Protein AF-A0A7G7BFB2-F1 (afdb_monomer)

pLDDT: mean 93.0, std 8.48, range [40.41, 97.94]

Structure (mmCIF, N/CA/C/O backbone):
data_AF-A0A7G7BFB2-F1
#
_entry.id   AF-A0A7G7BFB2-F1
#
loop_
_atom_site.group_PDB
_atom_site.id
_atom_site.type_symbol
_atom_site.label_atom_id
_atom_site.label_alt_id
_atom_site.label_comp_id
_atom_site.label_asym_id
_atom_site.label_entity_id
_atom_site.label_seq_id
_atom_site.pdbx_PDB_ins_code
_atom_site.Cartn_x
_atom_site.Cartn_y
_atom_site.Cartn_z
_atom_site.occupancy
_atom_site.B_iso_or_equiv
_atom_site.auth_seq_id
_atom_site.auth_comp_id
_atom_site.auth_asym_id
_atom_site.auth_atom_id
_atom_site.pdbx_PDB_model_num
ATOM 1 N N . MET A 1 1 ? 6.849 -12.948 19.072 1.00 40.41 1 MET A N 1
ATOM 2 C CA . MET A 1 1 ? 7.609 -12.438 17.913 1.00 40.41 1 MET A CA 1
ATOM 3 C C . MET A 1 1 ? 6.621 -12.290 16.770 1.00 40.41 1 MET A C 1
ATOM 5 O O . MET A 1 1 ? 6.227 -13.306 16.219 1.00 40.41 1 MET A O 1
ATOM 9 N N . SER A 1 2 ? 6.123 -11.081 16.492 1.00 50.00 2 SER A N 1
ATOM 10 C CA . SER A 1 2 ? 5.202 -10.882 15.363 1.00 50.00 2 SER A CA 1
ATOM 11 C C . SER A 1 2 ? 6.018 -10.842 14.079 1.00 50.00 2 SER A C 1
ATOM 13 O O . SER A 1 2 ? 6.606 -9.818 13.735 1.00 50.00 2 SER A O 1
ATOM 15 N N . THR A 1 3 ? 6.123 -11.990 13.418 1.00 73.19 3 THR A N 1
ATOM 16 C CA . THR A 1 3 ? 6.721 -12.098 12.089 1.00 73.19 3 THR A CA 1
ATOM 17 C C . THR A 1 3 ? 5.778 -11.424 11.107 1.00 73.19 3 THR A C 1
ATOM 19 O O . THR A 1 3 ? 4.706 -11.951 10.829 1.00 73.19 3 THR A O 1
ATOM 22 N N . ILE A 1 4 ? 6.160 -10.251 10.599 1.00 79.31 4 ILE A N 1
ATOM 23 C CA . ILE A 1 4 ? 5.407 -9.592 9.531 1.00 79.31 4 ILE A CA 1
ATOM 24 C C . ILE A 1 4 ? 5.444 -10.519 8.310 1.00 79.31 4 ILE A C 1
ATOM 26 O O . ILE A 1 4 ? 6.558 -10.783 7.821 1.00 79.31 4 ILE A O 1
ATOM 30 N N . PRO A 1 5 ? 4.291 -11.008 7.817 1.00 83.69 5 PRO A N 1
ATOM 31 C CA . PRO A 1 5 ? 4.257 -11.890 6.660 1.00 83.69 5 PRO A CA 1
ATOM 32 C C . PRO A 1 5 ? 4.940 -11.209 5.474 1.00 83.69 5 PRO A C 1
ATOM 34 O O . PRO A 1 5 ? 4.909 -9.986 5.325 1.00 83.69 5 PRO A O 1
ATOM 37 N N . SER A 1 6 ? 5.633 -12.006 4.669 1.00 87.69 6 SER A N 1
ATOM 38 C CA . SER A 1 6 ? 6.284 -11.552 3.444 1.00 87.69 6 SER A CA 1
ATOM 39 C C . SER A 1 6 ? 5.623 -12.267 2.273 1.00 87.69 6 SER A C 1
ATOM 41 O O . SER A 1 6 ? 5.432 -13.479 2.385 1.00 87.69 6 SER A O 1
ATOM 43 N N . PRO A 1 7 ? 5.290 -11.561 1.181 1.00 91.12 7 PRO A N 1
ATOM 44 C CA . PRO A 1 7 ? 4.763 -12.207 -0.010 1.00 91.12 7 PRO A CA 1
ATOM 45 C C . PRO A 1 7 ? 5.800 -13.158 -0.622 1.00 91.12 7 PRO A C 1
ATOM 47 O O . PRO A 1 7 ? 7.005 -12.894 -0.558 1.00 91.12 7 PRO A O 1
ATOM 50 N N . ASP A 1 8 ? 5.330 -14.246 -1.233 1.00 93.50 8 ASP A N 1
ATOM 51 C CA . ASP A 1 8 ? 6.126 -15.057 -2.158 1.00 93.50 8 ASP A CA 1
ATOM 52 C C . ASP A 1 8 ? 6.283 -14.367 -3.532 1.00 93.50 8 ASP A C 1
ATOM 54 O O . ASP A 1 8 ? 5.840 -13.233 -3.734 1.00 93.50 8 ASP A O 1
ATOM 58 N N . ALA A 1 9 ? 6.937 -15.023 -4.495 1.00 92.44 9 ALA A N 1
ATOM 59 C CA . ALA A 1 9 ? 7.177 -14.447 -5.821 1.00 92.44 9 ALA A CA 1
ATOM 60 C C . ALA A 1 9 ? 5.881 -14.175 -6.613 1.00 92.44 9 ALA A C 1
ATOM 62 O O . ALA A 1 9 ? 5.785 -13.165 -7.311 1.00 92.44 9 ALA A O 1
ATOM 63 N N . GLY A 1 10 ? 4.872 -15.044 -6.494 1.00 94.12 10 GLY A N 1
ATOM 64 C CA . GLY A 1 10 ? 3.579 -14.857 -7.152 1.00 94.12 10 GLY A CA 1
ATOM 65 C C . GLY A 1 10 ? 2.806 -13.695 -6.534 1.00 94.12 10 GLY A C 1
ATOM 66 O O . GLY A 1 10 ? 2.338 -12.809 -7.246 1.00 94.12 10 GLY A O 1
ATOM 67 N N . GLN A 1 11 ? 2.761 -13.645 -5.204 1.00 95.50 11 GLN A N 1
ATOM 68 C CA . GLN A 1 11 ? 2.125 -12.562 -4.454 1.00 95.50 11 GLN A CA 1
ATOM 69 C C . GLN A 1 11 ? 2.830 -11.217 -4.662 1.00 95.50 11 GLN A C 1
ATOM 71 O O . GLN A 1 11 ? 2.170 -10.184 -4.753 1.00 95.50 11 GLN A O 1
ATOM 76 N N . THR A 1 12 ? 4.162 -11.223 -4.777 1.00 95.62 12 THR A N 1
ATOM 77 C CA . THR A 1 12 ? 4.958 -10.026 -5.083 1.00 95.62 12 THR A CA 1
ATOM 78 C C . THR A 1 12 ? 4.583 -9.468 -6.446 1.00 95.62 12 THR A C 1
ATOM 80 O O . THR A 1 12 ? 4.328 -8.273 -6.557 1.00 95.62 12 THR A O 1
ATOM 83 N N . LYS A 1 13 ? 4.454 -10.333 -7.459 1.00 94.69 13 LYS A N 1
ATOM 84 C CA . LYS A 1 13 ? 4.002 -9.922 -8.787 1.00 94.69 13 LYS A CA 1
ATOM 85 C C . LYS A 1 13 ? 2.583 -9.349 -8.765 1.00 94.69 13 LYS A C 1
ATOM 87 O O . LYS A 1 13 ? 2.342 -8.295 -9.340 1.00 94.69 13 LYS A O 1
ATOM 92 N N . THR A 1 14 ? 1.648 -10.000 -8.073 1.00 95.06 14 THR A N 1
ATOM 93 C CA . THR A 1 14 ? 0.281 -9.473 -7.919 1.00 95.06 14 THR A CA 1
ATOM 94 C C . THR A 1 14 ? 0.274 -8.106 -7.236 1.00 95.06 14 THR A C 1
ATOM 96 O O . THR A 1 14 ? -0.446 -7.207 -7.667 1.00 95.06 14 THR A O 1
ATOM 99 N N . LEU A 1 15 ? 1.090 -7.932 -6.193 1.00 96.12 15 LEU A N 1
ATOM 100 C CA . LEU A 1 15 ? 1.241 -6.662 -5.495 1.00 96.12 15 LEU A CA 1
ATOM 101 C C . LEU A 1 15 ? 1.798 -5.575 -6.424 1.00 96.12 15 LEU A C 1
ATOM 103 O O . LEU A 1 15 ? 1.221 -4.494 -6.488 1.00 96.12 15 LEU A O 1
ATOM 107 N N . THR A 1 16 ? 2.897 -5.830 -7.135 1.00 95.94 16 THR A N 1
ATOM 108 C CA . THR A 1 16 ? 3.536 -4.822 -7.996 1.00 95.94 16 THR A CA 1
ATOM 10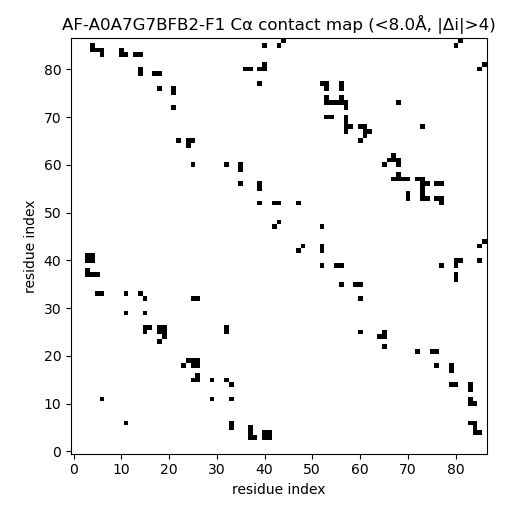9 C C . THR A 1 16 ? 2.677 -4.468 -9.207 1.00 95.94 16 THR A C 1
ATOM 111 O O . THR A 1 16 ? 2.567 -3.286 -9.531 1.00 95.94 16 THR A O 1
ATOM 114 N N . ASP A 1 17 ? 1.978 -5.436 -9.807 1.00 96.38 17 ASP A N 1
ATOM 115 C CA . ASP A 1 17 ? 1.016 -5.191 -10.891 1.00 96.38 17 ASP A CA 1
ATOM 116 C C . ASP A 1 17 ? -0.151 -4.294 -10.401 1.00 96.38 17 ASP A C 1
ATOM 118 O O . ASP A 1 17 ? -0.544 -3.332 -11.073 1.00 96.38 17 ASP A O 1
ATOM 122 N N . ALA A 1 18 ? -0.671 -4.545 -9.191 1.00 96.62 18 ALA A N 1
ATOM 123 C CA . ALA A 1 18 ? -1.720 -3.721 -8.585 1.00 96.62 18 ALA A CA 1
ATOM 124 C C . ALA A 1 18 ? -1.226 -2.307 -8.233 1.00 96.62 18 ALA A C 1
ATOM 126 O O . ALA A 1 18 ? -1.891 -1.322 -8.552 1.00 96.62 18 ALA A O 1
ATOM 127 N N . LEU A 1 19 ? -0.040 -2.190 -7.627 1.00 96.31 19 LEU A N 1
ATOM 128 C CA . LEU A 1 19 ? 0.579 -0.902 -7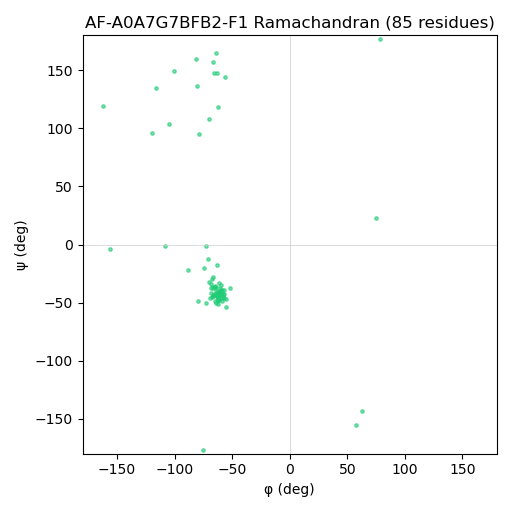.304 1.00 96.31 19 LEU A CA 1
ATOM 129 C C . LEU A 1 19 ? 0.836 -0.068 -8.563 1.00 96.31 19 LEU A C 1
ATOM 131 O O . LEU A 1 19 ? 0.519 1.119 -8.574 1.00 96.31 19 LEU A O 1
ATOM 135 N N . SER A 1 20 ? 1.324 -0.694 -9.636 1.00 95.81 20 SER A N 1
ATOM 136 C CA . SER A 1 20 ? 1.565 -0.035 -10.924 1.00 95.81 20 SER A CA 1
ATOM 137 C C . SER A 1 20 ? 0.281 0.527 -11.549 1.00 95.81 20 SER A C 1
ATOM 139 O O . SER A 1 20 ? 0.296 1.597 -12.154 1.00 95.81 20 SER A O 1
ATOM 141 N N . THR A 1 21 ? -0.856 -0.144 -11.336 1.00 96.69 21 THR A N 1
ATOM 142 C CA . THR A 1 21 ? -2.177 0.333 -11.786 1.00 96.69 21 THR A CA 1
ATOM 143 C C . THR A 1 21 ? -2.636 1.580 -11.022 1.00 96.69 21 THR A C 1
ATOM 145 O O . THR A 1 21 ? -3.290 2.447 -11.597 1.00 96.69 21 THR A O 1
ATOM 148 N N . ILE A 1 22 ? -2.292 1.689 -9.733 1.00 95.88 22 ILE A N 1
ATOM 149 C CA . ILE A 1 22 ? -2.599 2.868 -8.906 1.00 95.88 22 ILE A CA 1
ATOM 150 C C . ILE A 1 22 ? -1.710 4.040 -9.321 1.00 95.88 22 ILE A C 1
ATOM 152 O O . ILE A 1 22 ? -2.188 5.160 -9.516 1.00 95.88 22 ILE A O 1
ATOM 156 N N . LYS A 1 23 ? -0.404 3.777 -9.402 1.00 94.56 23 LYS A N 1
ATOM 157 C CA . LYS A 1 23 ? 0.612 4.719 -9.854 1.00 94.56 23 LYS A CA 1
ATOM 158 C C . LYS A 1 23 ? 1.887 3.939 -10.240 1.00 94.56 23 LYS A C 1
ATOM 160 O O . LYS A 1 23 ? 2.457 3.287 -9.362 1.00 94.56 23 LYS A O 1
ATOM 165 N N . PRO A 1 24 ? 2.357 4.002 -11.501 1.00 94.75 24 PRO A N 1
AT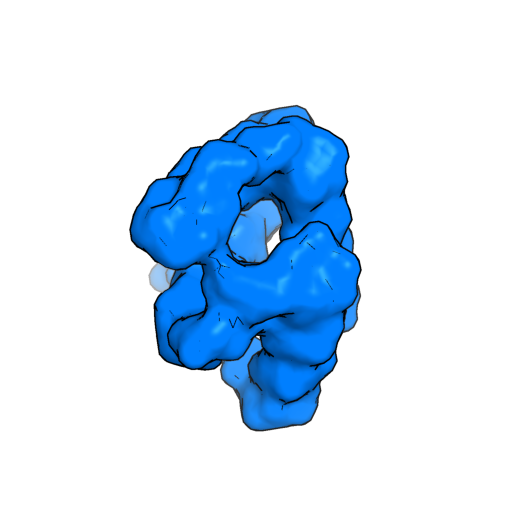OM 166 C CA . PRO A 1 24 ? 3.491 3.206 -11.991 1.00 94.75 24 PRO A CA 1
ATOM 167 C C . PRO A 1 24 ? 4.753 3.297 -11.123 1.00 94.75 24 PRO A C 1
ATOM 169 O O . PRO A 1 24 ? 5.417 2.294 -10.868 1.00 94.75 24 PRO A O 1
ATOM 172 N N . GLU A 1 25 ? 5.031 4.485 -10.589 1.00 95.19 25 GLU A N 1
ATOM 173 C CA . GLU A 1 25 ? 6.190 4.796 -9.749 1.00 95.19 25 GLU A CA 1
ATOM 174 C C . GLU A 1 25 ? 6.209 4.010 -8.425 1.00 95.19 25 GLU A C 1
ATOM 176 O O . GLU A 1 25 ? 7.248 3.880 -7.779 1.00 95.19 25 GLU A O 1
ATOM 181 N N . LEU A 1 26 ? 5.072 3.441 -8.006 1.00 93.31 26 LEU A N 1
ATOM 182 C CA . LEU A 1 26 ? 4.986 2.592 -6.814 1.00 93.31 26 LEU A CA 1
ATOM 183 C C . LEU A 1 26 ? 5.595 1.204 -7.020 1.00 93.31 26 LEU A C 1
ATOM 185 O O . LEU A 1 26 ? 5.914 0.543 -6.032 1.00 93.31 26 LEU A O 1
ATOM 189 N N . ALA A 1 27 ? 5.740 0.769 -8.273 1.00 94.12 27 ALA A N 1
ATOM 190 C CA . ALA A 1 27 ? 6.258 -0.543 -8.646 1.00 94.12 27 ALA A CA 1
ATOM 191 C C . ALA A 1 27 ? 7.670 -0.493 -9.262 1.00 94.12 27 ALA A C 1
ATOM 193 O O . ALA A 1 27 ? 8.227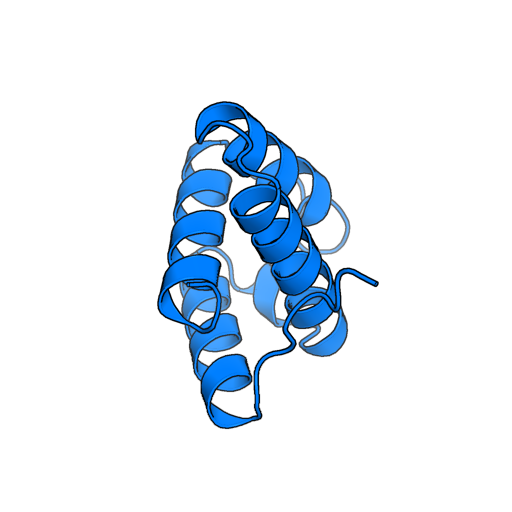 -1.543 -9.567 1.00 94.12 27 ALA A O 1
ATOM 194 N N . GLU A 1 28 ? 8.263 0.697 -9.424 1.00 92.75 28 GLU A N 1
ATOM 195 C CA . GLU A 1 28 ? 9.613 0.868 -9.992 1.00 92.75 28 GLU A CA 1
ATOM 196 C C . GLU A 1 28 ? 10.701 0.143 -9.187 1.00 92.75 28 GLU A C 1
ATOM 198 O O . GLU A 1 28 ? 11.657 -0.379 -9.756 1.00 92.75 28 GLU A O 1
ATOM 203 N N . ASP A 1 29 ? 10.545 0.102 -7.862 1.00 93.56 29 ASP A N 1
ATOM 204 C CA . ASP A 1 29 ? 11.432 -0.607 -6.943 1.00 93.56 29 ASP A CA 1
ATOM 205 C C . ASP A 1 29 ? 10.630 -1.673 -6.192 1.00 93.56 29 ASP A C 1
ATOM 207 O O . ASP A 1 29 ? 9.967 -1.400 -5.186 1.00 93.56 29 ASP A O 1
ATOM 211 N N . GLU A 1 30 ? 10.689 -2.904 -6.703 1.00 93.75 30 GLU A N 1
ATOM 212 C CA . GLU A 1 30 ? 9.984 -4.059 -6.144 1.00 93.75 30 GLU A CA 1
ATOM 213 C C . GLU A 1 30 ? 10.350 -4.305 -4.673 1.00 93.75 30 GLU A C 1
ATOM 215 O O . GLU A 1 30 ? 9.468 -4.539 -3.845 1.00 93.75 30 GLU A O 1
ATOM 220 N N . GLN A 1 31 ? 11.633 -4.204 -4.306 1.00 92.94 31 GLN A N 1
ATOM 221 C CA . GLN A 1 31 ? 12.064 -4.457 -2.928 1.00 92.94 31 GLN A CA 1
ATOM 222 C C . GLN A 1 31 ? 11.479 -3.419 -1.972 1.00 92.94 31 GLN A C 1
ATOM 224 O O . GLN A 1 31 ? 10.995 -3.758 -0.885 1.00 92.94 31 GLN A O 1
ATOM 229 N N . ARG A 1 32 ? 11.482 -2.148 -2.383 1.00 93.31 32 ARG A N 1
ATOM 230 C CA . ARG A 1 32 ? 10.871 -1.059 -1.620 1.00 93.31 32 ARG A CA 1
ATOM 231 C C . ARG A 1 32 ? 9.356 -1.219 -1.533 1.00 93.31 32 ARG A C 1
ATOM 233 O O . ARG A 1 32 ? 8.802 -1.033 -0.446 1.00 93.31 32 ARG A O 1
ATOM 240 N N . ALA A 1 33 ? 8.697 -1.579 -2.632 1.00 95.00 33 ALA A N 1
ATOM 241 C CA . ALA A 1 33 ? 7.260 -1.826 -2.682 1.00 95.00 33 ALA A CA 1
ATOM 242 C C . ALA A 1 33 ? 6.850 -2.944 -1.713 1.00 95.00 33 ALA A C 1
ATOM 244 O O . ALA A 1 33 ? 5.965 -2.746 -0.876 1.00 95.00 33 ALA A O 1
ATOM 245 N N . VAL A 1 34 ? 7.559 -4.077 -1.743 1.00 95.50 34 VAL A N 1
ATOM 246 C CA . VAL A 1 34 ? 7.336 -5.206 -0.831 1.00 95.50 34 VAL A CA 1
ATOM 247 C C . VAL A 1 34 ? 7.578 -4.796 0.618 1.00 95.50 34 VAL A C 1
ATOM 249 O O . VAL A 1 34 ? 6.739 -5.063 1.474 1.00 95.50 34 VAL A O 1
ATOM 252 N N . ASN A 1 35 ? 8.681 -4.111 0.929 1.00 95.12 35 ASN A N 1
ATOM 253 C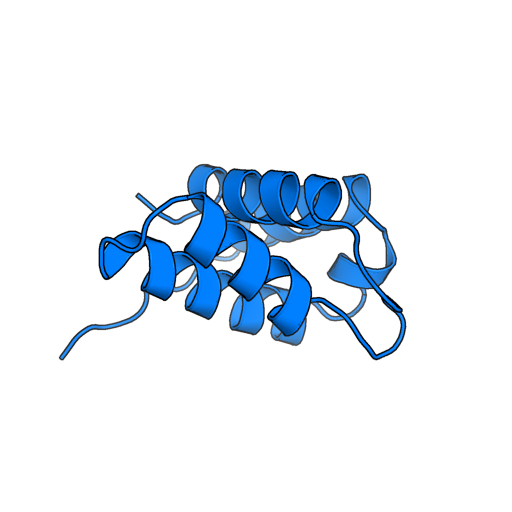 CA . ASN A 1 35 ? 8.969 -3.691 2.304 1.00 95.12 35 ASN A CA 1
ATOM 254 C C . ASN A 1 35 ? 7.867 -2.774 2.869 1.00 95.12 35 ASN A C 1
ATOM 256 O O . ASN A 1 35 ? 7.360 -2.995 3.972 1.00 95.12 35 ASN A O 1
ATOM 260 N N . ARG A 1 36 ? 7.432 -1.781 2.088 1.00 95.75 36 ARG A N 1
ATOM 261 C CA . ARG A 1 36 ? 6.340 -0.876 2.471 1.00 95.75 36 ARG A CA 1
ATOM 262 C C . ARG A 1 36 ? 5.021 -1.629 2.656 1.00 95.75 36 ARG A C 1
ATOM 264 O O . ARG A 1 36 ? 4.357 -1.443 3.674 1.00 95.75 36 ARG A O 1
ATOM 271 N N . ALA A 1 37 ? 4.685 -2.528 1.732 1.00 96.50 37 ALA A N 1
ATOM 272 C CA . ALA A 1 37 ? 3.486 -3.358 1.805 1.00 96.50 37 ALA A CA 1
ATOM 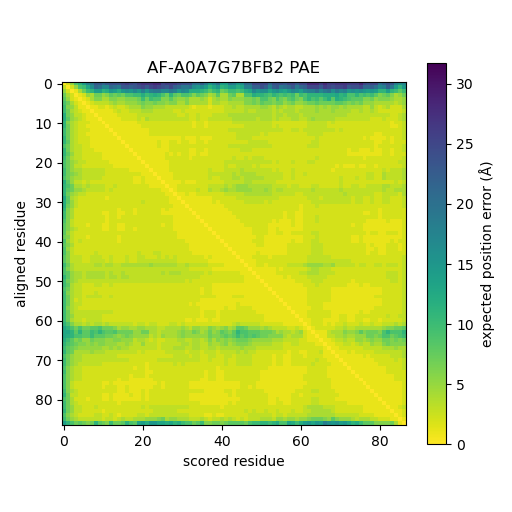273 C C . ALA A 1 37 ? 3.467 -4.262 3.043 1.00 96.50 37 ALA A C 1
ATOM 275 O O . ALA A 1 37 ? 2.437 -4.397 3.698 1.00 96.50 37 ALA A O 1
ATOM 276 N N . ARG A 1 38 ? 4.611 -4.841 3.419 1.00 96.38 38 ARG A N 1
ATOM 277 C CA . ARG A 1 38 ? 4.735 -5.639 4.646 1.00 96.38 38 ARG A CA 1
ATOM 278 C C . ARG A 1 38 ? 4.391 -4.815 5.885 1.00 96.38 38 ARG A C 1
ATOM 280 O O . ARG A 1 38 ? 3.655 -5.287 6.745 1.00 96.38 38 ARG A O 1
ATOM 287 N N . ASN A 1 39 ? 4.846 -3.566 5.961 1.00 95.38 39 ASN A N 1
ATOM 288 C CA . ASN A 1 39 ? 4.492 -2.682 7.075 1.00 95.38 39 ASN A CA 1
ATOM 289 C C . ASN A 1 39 ? 3.002 -2.308 7.089 1.00 95.38 39 ASN A C 1
ATOM 291 O O . ASN A 1 39 ? 2.412 -2.264 8.163 1.00 95.38 39 ASN A O 1
ATOM 295 N N . VAL A 1 40 ? 2.378 -2.110 5.923 1.00 96.38 40 VAL A N 1
ATOM 296 C CA . VAL A 1 40 ? 0.915 -1.939 5.837 1.00 96.38 40 VAL A CA 1
ATOM 297 C C . VAL A 1 40 ? 0.198 -3.192 6.339 1.00 96.38 40 VAL A C 1
ATOM 299 O O . VAL A 1 40 ? -0.750 -3.092 7.109 1.00 96.38 40 VAL A O 1
ATOM 302 N N . CYS A 1 41 ? 0.680 -4.382 5.973 1.00 96.06 41 CYS A N 1
ATOM 303 C CA . CYS A 1 41 ? 0.107 -5.621 6.485 1.00 96.06 41 CYS A CA 1
ATOM 304 C C . CYS A 1 41 ? 0.242 -5.738 8.007 1.00 96.06 41 CYS A C 1
ATOM 306 O O . CYS A 1 41 ? -0.703 -6.126 8.688 1.00 96.06 41 CYS A O 1
ATOM 308 N N . LYS A 1 42 ? 1.387 -5.331 8.562 1.00 95.44 42 LYS A N 1
ATOM 309 C CA . LYS A 1 42 ? 1.557 -5.246 10.012 1.00 95.44 42 LYS A CA 1
ATOM 310 C C . LYS A 1 42 ? 0.523 -4.317 10.651 1.00 95.44 42 LYS A C 1
ATOM 312 O O . LYS A 1 42 ? -0.052 -4.689 11.664 1.00 95.44 42 LYS A O 1
ATOM 317 N N . ASP A 1 43 ? 0.273 -3.145 10.070 1.00 95.75 43 ASP A N 1
ATOM 318 C CA . ASP A 1 43 ? -0.730 -2.209 10.589 1.00 95.75 43 ASP A CA 1
ATOM 319 C C . ASP A 1 43 ? -2.137 -2.836 10.618 1.00 95.75 43 ASP A C 1
ATOM 321 O O . ASP A 1 43 ? -2.866 -2.657 11.593 1.00 95.75 43 ASP A O 1
ATOM 325 N N . VAL A 1 44 ? -2.486 -3.622 9.591 1.00 94.31 44 VAL A N 1
ATOM 326 C CA . VAL A 1 44 ? -3.737 -4.399 9.536 1.00 94.31 44 VAL A CA 1
ATOM 327 C C . VAL A 1 44 ? -3.775 -5.474 10.627 1.00 94.31 44 VAL A C 1
ATOM 329 O O . VAL A 1 44 ? -4.759 -5.568 11.357 1.00 94.31 44 VAL A O 1
ATOM 332 N N . GLN A 1 45 ? -2.707 -6.259 10.777 1.00 93.75 45 GLN A N 1
ATOM 333 C CA . GLN A 1 45 ? -2.625 -7.338 11.771 1.00 93.75 45 GLN A CA 1
ATOM 334 C C . GLN A 1 45 ? -2.590 -6.832 13.216 1.00 93.75 45 GLN A C 1
ATOM 336 O O . GLN A 1 45 ? -3.076 -7.508 14.119 1.00 93.75 45 GLN A O 1
ATOM 341 N N . ASP A 1 46 ? -2.049 -5.634 13.436 1.00 94.06 46 ASP A N 1
ATOM 342 C CA . ASP A 1 46 ? -2.078 -4.952 14.730 1.00 94.06 46 ASP A CA 1
ATOM 343 C C . ASP A 1 46 ? -3.489 -4.406 15.064 1.00 94.06 46 ASP A C 1
ATOM 345 O O . ASP A 1 46 ? -3.685 -3.834 1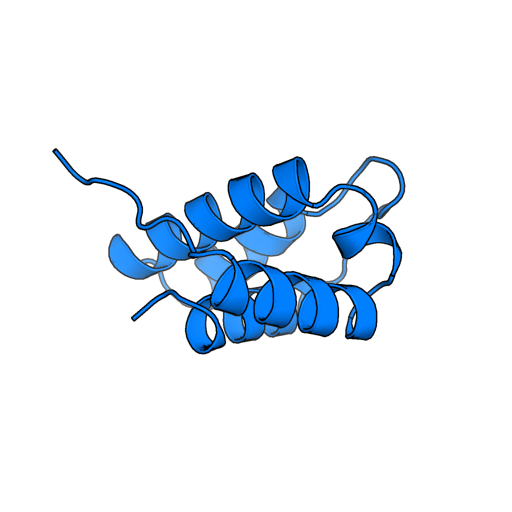6.136 1.00 94.06 46 ASP A O 1
ATOM 349 N N . GLY A 1 47 ? -4.478 -4.579 14.175 1.00 94.19 47 GLY A N 1
ATOM 350 C CA . GLY A 1 47 ? -5.876 -4.212 14.409 1.00 94.19 47 GLY A CA 1
ATOM 351 C C . GLY A 1 47 ? -6.147 -2.711 14.340 1.00 94.19 47 GLY A C 1
ATOM 352 O O . GLY A 1 47 ? -7.123 -2.241 14.927 1.00 94.19 47 GLY A O 1
ATOM 353 N N . LYS A 1 48 ? -5.288 -1.943 13.656 1.00 96.25 48 LYS A N 1
ATOM 354 C CA . LYS A 1 48 ? -5.519 -0.510 13.441 1.00 96.25 48 LYS A CA 1
ATOM 355 C C . LYS A 1 48 ? -6.753 -0.297 12.563 1.00 96.25 48 LYS A C 1
ATOM 357 O O . LYS A 1 48 ? -7.044 -1.099 11.675 1.00 96.25 48 LYS A O 1
ATOM 362 N N . ASP A 1 49 ? -7.465 0.800 12.800 1.00 95.94 49 ASP A N 1
ATOM 363 C CA . ASP A 1 49 ? -8.633 1.161 12.001 1.00 95.94 49 ASP A CA 1
ATOM 364 C C . ASP A 1 49 ? -8.248 1.523 10.555 1.00 95.94 49 ASP A C 1
ATOM 366 O O . ASP A 1 49 ? -7.112 1.900 10.257 1.00 95.94 49 ASP A O 1
ATOM 370 N N . GLU A 1 50 ? -9.209 1.409 9.641 1.00 93.88 50 GLU A N 1
ATOM 371 C CA . GLU A 1 50 ? -8.975 1.557 8.203 1.00 93.88 50 GLU A CA 1
ATOM 372 C C . GLU A 1 50 ? -8.439 2.938 7.804 1.00 93.88 50 GLU A C 1
ATOM 374 O O . GLU A 1 50 ? -7.561 3.018 6.941 1.00 93.88 50 GLU A O 1
ATOM 379 N N . ALA A 1 51 ? -8.899 4.011 8.454 1.00 96.38 51 ALA A N 1
ATOM 380 C CA . ALA A 1 51 ? -8.429 5.367 8.177 1.00 96.38 51 ALA A CA 1
ATOM 381 C C . ALA A 1 51 ? -6.965 5.537 8.612 1.00 96.38 51 ALA A C 1
ATOM 383 O O . ALA A 1 51 ? -6.141 6.075 7.864 1.00 96.38 51 ALA A O 1
ATOM 384 N N . THR A 1 52 ? -6.607 4.988 9.775 1.00 97.56 52 THR A N 1
ATOM 385 C CA . THR A 1 52 ? -5.222 4.955 10.255 1.00 97.56 52 THR A CA 1
ATOM 386 C C . THR A 1 52 ? -4.32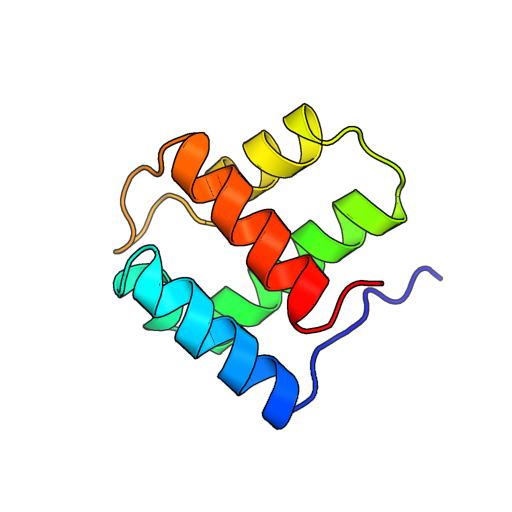5 4.126 9.336 1.00 97.56 52 THR A C 1
ATOM 388 O O . THR A 1 52 ? -3.222 4.563 9.009 1.00 97.56 52 THR A O 1
ATOM 391 N N . VAL A 1 53 ? -4.751 2.937 8.897 1.00 97.56 53 VAL A N 1
ATOM 392 C CA . VAL A 1 53 ? -3.964 2.101 7.967 1.00 97.56 53 VAL A CA 1
ATOM 393 C C . VAL A 1 53 ? -3.792 2.807 6.615 1.00 97.56 53 VAL A C 1
ATOM 395 O O . VAL A 1 53 ? -2.700 2.789 6.050 1.00 97.56 53 VAL A O 1
ATOM 398 N N . THR A 1 54 ? -4.834 3.479 6.125 1.00 97.94 54 THR A N 1
ATOM 399 C CA . THR A 1 54 ? -4.808 4.248 4.872 1.00 97.94 54 THR A CA 1
ATOM 400 C C . THR A 1 54 ? -3.834 5.418 4.947 1.00 97.94 54 THR A C 1
ATOM 402 O O . THR A 1 54 ? -2.949 5.529 4.100 1.00 97.94 54 THR A O 1
ATOM 405 N N . THR A 1 55 ? -3.920 6.235 5.998 1.00 97.75 55 THR A N 1
ATOM 406 C CA . THR A 1 55 ? -2.979 7.342 6.242 1.00 97.75 55 THR A CA 1
ATOM 407 C C . THR A 1 55 ? -1.542 6.827 6.315 1.00 97.75 55 THR A C 1
ATOM 409 O O . THR A 1 55 ? -0.649 7.327 5.633 1.00 97.75 55 THR A O 1
ATOM 412 N N . ASN A 1 56 ? -1.328 5.740 7.058 1.00 97.62 56 ASN A N 1
ATOM 413 C CA . ASN A 1 56 ? -0.032 5.078 7.162 1.00 97.62 56 ASN A CA 1
ATOM 414 C C . ASN A 1 56 ? 0.504 4.595 5.805 1.00 97.62 56 ASN A C 1
ATOM 416 O O . ASN A 1 56 ? 1.712 4.680 5.562 1.00 97.62 56 ASN A O 1
ATOM 420 N N . ALA A 1 57 ? -0.363 4.072 4.933 1.00 97.19 57 ALA A N 1
ATOM 421 C CA . ALA A 1 57 ? 0.005 3.652 3.587 1.00 97.19 57 ALA A CA 1
ATOM 422 C C . ALA A 1 57 ? 0.404 4.852 2.715 1.00 97.19 57 ALA A C 1
ATOM 424 O O . ALA A 1 57 ? 1.445 4.787 2.061 1.00 97.19 57 ALA A O 1
ATOM 425 N N . VAL A 1 58 ? -0.347 5.960 2.764 1.00 97.56 58 VAL A N 1
ATOM 426 C CA . VAL A 1 58 ? 0.013 7.213 2.075 1.00 97.56 58 VAL A CA 1
ATOM 427 C C . VAL A 1 58 ? 1.403 7.669 2.494 1.00 97.56 58 VAL A C 1
ATOM 429 O O . VAL A 1 58 ? 2.268 7.835 1.637 1.00 97.56 58 VAL A O 1
ATOM 432 N N . GLU A 1 59 ? 1.655 7.811 3.794 1.00 96.56 59 GLU A N 1
ATOM 433 C CA . GLU A 1 59 ? 2.947 8.273 4.314 1.00 96.56 59 GLU A CA 1
ATOM 434 C C . GLU A 1 59 ? 4.100 7.350 3.901 1.00 96.56 59 GLU A C 1
ATOM 436 O O . GLU A 1 59 ? 5.167 7.811 3.497 1.00 96.56 59 GLU A O 1
ATOM 441 N N . ARG A 1 60 ? 3.884 6.028 3.957 1.00 95.00 60 ARG A N 1
ATOM 442 C CA . ARG A 1 60 ? 4.910 5.036 3.604 1.00 95.00 60 ARG A CA 1
ATOM 443 C C . ARG A 1 60 ? 5.260 5.080 2.132 1.00 95.00 60 ARG A C 1
ATOM 445 O O . ARG A 1 60 ? 6.441 4.951 1.804 1.00 95.00 60 ARG A O 1
ATOM 452 N N . PHE A 1 61 ? 4.260 5.178 1.260 1.00 95.81 61 PHE A N 1
ATOM 453 C CA . PHE A 1 61 ? 4.442 5.074 -0.185 1.00 95.81 61 PHE A CA 1
ATOM 454 C C . PHE A 1 61 ? 4.755 6.412 -0.860 1.00 95.81 61 PHE A C 1
ATOM 456 O O . PHE A 1 61 ? 5.414 6.395 -1.902 1.00 95.81 61 PHE A O 1
ATOM 463 N N . SER A 1 62 ? 4.406 7.536 -0.231 1.00 93.50 62 SER A N 1
ATOM 464 C CA . SER A 1 62 ? 4.765 8.877 -0.697 1.00 93.50 62 SER A CA 1
ATOM 465 C C . SER A 1 62 ? 6.282 9.125 -0.686 1.00 93.50 62 SER A C 1
ATOM 467 O O . SER A 1 62 ? 7.081 8.384 -0.094 1.00 93.50 62 SER A O 1
ATOM 469 N N . GLY A 1 63 ? 6.684 10.189 -1.377 1.00 89.38 63 GLY A N 1
ATOM 470 C CA . GLY A 1 63 ? 8.066 10.607 -1.575 1.00 89.38 63 GLY A CA 1
ATOM 471 C C . GLY A 1 63 ? 8.805 9.803 -2.651 1.00 89.38 63 GLY A C 1
ATOM 472 O O . GLY A 1 63 ? 8.292 8.846 -3.229 1.00 89.38 63 GLY A O 1
ATOM 473 N N . GLY A 1 64 ? 10.057 10.182 -2.917 1.00 86.50 64 GLY A N 1
ATOM 474 C CA . GLY A 1 64 ? 10.828 9.609 -4.027 1.00 86.50 64 GLY A CA 1
ATOM 475 C C . GLY A 1 64 ? 10.188 9.913 -5.387 1.00 86.50 64 GLY A C 1
ATOM 476 O O . GLY A 1 64 ? 9.623 10.990 -5.566 1.00 86.50 64 GLY A O 1
ATOM 477 N N . SER A 1 65 ? 10.255 8.963 -6.325 1.00 85.69 65 SER A N 1
ATOM 478 C CA . SER A 1 65 ? 9.624 9.076 -7.650 1.00 85.69 65 SER A CA 1
ATOM 479 C C . SER A 1 65 ? 8.094 9.091 -7.586 1.00 85.69 65 SER A C 1
ATOM 481 O O . SER A 1 65 ? 7.447 9.744 -8.397 1.00 85.69 65 SER A O 1
AT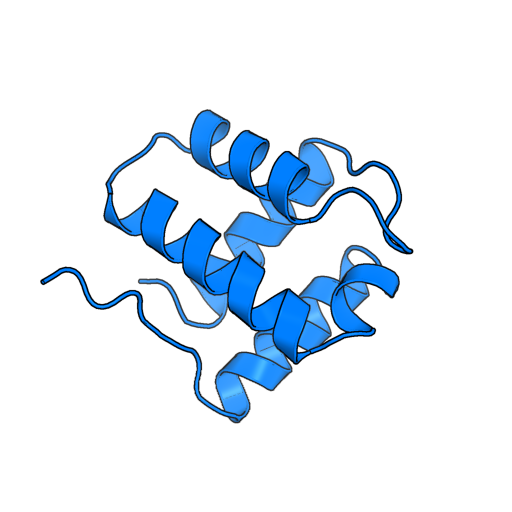OM 483 N N . ALA A 1 66 ? 7.503 8.463 -6.566 1.00 88.06 66 ALA A N 1
ATOM 484 C CA . ALA A 1 66 ? 6.057 8.417 -6.386 1.00 88.06 66 ALA A CA 1
ATOM 485 C C . ALA A 1 66 ? 5.428 9.760 -5.975 1.00 88.06 66 ALA A C 1
ATOM 487 O O . ALA A 1 66 ? 4.209 9.895 -6.064 1.00 88.06 66 ALA A O 1
ATOM 488 N N . GLY A 1 67 ? 6.214 10.765 -5.568 1.00 92.50 67 GLY A N 1
ATOM 489 C CA . GLY A 1 67 ? 5.689 12.062 -5.127 1.00 92.50 67 GLY A CA 1
ATOM 490 C C . GLY A 1 67 ? 4.700 11.936 -3.962 1.00 92.50 67 GLY A C 1
ATOM 491 O O . GLY A 1 67 ? 4.748 10.975 -3.198 1.00 92.50 67 GLY A O 1
ATOM 492 N N . GLU A 1 68 ? 3.810 12.910 -3.802 1.00 94.56 68 GLU A N 1
ATOM 493 C CA . GLU A 1 68 ? 2.740 12.822 -2.803 1.00 94.56 68 GLU A CA 1
ATOM 494 C C . GLU A 1 68 ? 1.581 11.966 -3.319 1.00 94.56 68 GLU A C 1
ATOM 496 O O . GLU A 1 68 ? 1.165 12.089 -4.475 1.00 94.56 68 GLU A O 1
ATOM 501 N N . LEU A 1 69 ? 1.068 11.090 -2.455 1.00 95.06 69 LEU A N 1
ATOM 502 C CA . LEU A 1 69 ? -0.115 10.285 -2.731 1.00 95.06 69 LEU A CA 1
ATOM 503 C C . LEU A 1 69 ? -1.345 10.876 -2.053 1.00 95.06 69 LEU A C 1
ATOM 505 O O . LEU A 1 69 ? -1.279 11.458 -0.973 1.00 95.06 69 LEU A O 1
ATOM 509 N N . THR A 1 70 ? -2.488 10.670 -2.689 1.00 96.69 70 THR A N 1
ATOM 510 C CA . THR A 1 70 ? -3.792 11.007 -2.116 1.00 96.69 70 THR A CA 1
ATOM 511 C C . THR A 1 70 ? -4.279 9.916 -1.164 1.00 96.69 70 THR A C 1
ATOM 513 O O . THR A 1 70 ? -3.886 8.753 -1.271 1.00 96.69 70 THR A O 1
ATOM 516 N N . GLU A 1 71 ? -5.209 10.264 -0.276 1.00 95.38 71 GLU A N 1
ATOM 517 C CA . GLU A 1 71 ? -5.874 9.298 0.608 1.00 95.38 71 GLU A CA 1
ATOM 518 C C . GLU A 1 71 ? -6.570 8.173 -0.176 1.00 95.38 71 GLU A C 1
ATOM 520 O O . GLU A 1 71 ? -6.452 7.003 0.183 1.00 95.38 71 GLU A O 1
ATOM 525 N N . ALA A 1 72 ? -7.198 8.499 -1.312 1.00 96.25 72 ALA A N 1
ATOM 526 C CA . ALA A 1 72 ? -7.820 7.515 -2.197 1.00 96.25 72 ALA A CA 1
ATOM 527 C C . ALA A 1 72 ? -6.805 6.496 -2.749 1.00 96.25 72 ALA A C 1
ATOM 529 O O . ALA A 1 72 ? -7.078 5.297 -2.777 1.00 96.25 72 ALA A O 1
ATOM 530 N N . GLN A 1 73 ? -5.609 6.951 -3.137 1.00 97.12 73 GLN A N 1
ATOM 531 C CA . GLN A 1 73 ? -4.527 6.049 -3.544 1.00 97.12 73 GLN A CA 1
ATOM 532 C C . GLN A 1 73 ? -4.021 5.215 -2.364 1.00 97.12 73 GLN A C 1
ATOM 534 O O . GLN A 1 73 ? -3.741 4.032 -2.536 1.00 97.12 73 GLN A O 1
ATOM 539 N N . GLY A 1 74 ? -3.952 5.797 -1.164 1.00 97.25 74 GLY A N 1
ATOM 540 C CA . GLY A 1 74 ? -3.664 5.062 0.066 1.00 97.25 74 GLY A CA 1
ATOM 541 C C . GLY A 1 74 ? -4.634 3.904 0.296 1.00 97.25 74 GLY A C 1
ATOM 542 O O . GLY A 1 74 ? -4.195 2.784 0.549 1.00 97.25 74 GLY A O 1
ATOM 543 N N . ALA A 1 75 ? -5.938 4.143 0.148 1.00 97.56 75 ALA A N 1
ATOM 544 C CA . ALA A 1 75 ? -6.964 3.123 0.350 1.00 97.56 75 ALA A CA 1
ATOM 545 C C . ALA A 1 75 ? -6.834 1.972 -0.665 1.00 97.56 75 ALA A C 1
ATOM 547 O O . ALA A 1 75 ? -6.879 0.796 -0.290 1.00 97.56 75 ALA A O 1
ATOM 548 N N . GLU A 1 76 ? -6.584 2.288 -1.941 1.00 97.88 76 GLU A N 1
ATOM 549 C CA . GLU A 1 76 ? -6.330 1.272 -2.971 1.00 97.88 76 GLU A CA 1
ATOM 550 C C . GLU A 1 76 ? -5.036 0.482 -2.700 1.00 97.88 76 GLU A C 1
ATOM 552 O O . GLU A 1 76 ? -5.012 -0.735 -2.891 1.00 97.88 76 GLU A O 1
ATOM 557 N N . ILE A 1 77 ? -3.984 1.116 -2.165 1.00 97.12 77 ILE A N 1
ATOM 558 C CA . ILE A 1 77 ? -2.763 0.413 -1.733 1.00 97.12 77 ILE A CA 1
ATOM 559 C C . ILE A 1 77 ? -3.089 -0.581 -0.615 1.00 97.12 77 ILE A C 1
ATOM 561 O O . ILE A 1 77 ? -2.686 -1.741 -0.688 1.00 97.12 77 ILE A O 1
ATOM 565 N N . VAL A 1 78 ? -3.838 -0.166 0.411 1.00 97.38 78 VAL A N 1
ATOM 566 C CA . VAL A 1 78 ? -4.232 -1.056 1.517 1.00 97.38 78 VAL A CA 1
ATOM 567 C C . VAL A 1 78 ? -5.013 -2.260 0.992 1.00 97.38 78 VAL A C 1
ATOM 569 O O . VAL A 1 78 ? -4.751 -3.397 1.391 1.00 97.38 78 VAL A O 1
ATOM 572 N N . LYS A 1 79 ? -5.936 -2.034 0.057 1.00 96.94 79 LYS A N 1
ATOM 573 C CA . LYS A 1 79 ? -6.705 -3.093 -0.602 1.00 96.94 79 LYS A CA 1
ATOM 574 C C . LYS A 1 79 ? -5.821 -4.037 -1.422 1.00 96.94 79 LYS A C 1
ATOM 576 O O . LYS A 1 79 ? -6.015 -5.252 -1.344 1.00 96.94 79 LYS A O 1
ATOM 581 N N . ALA A 1 80 ? -4.841 -3.513 -2.158 1.00 96.69 80 ALA A N 1
ATOM 582 C CA . ALA A 1 80 ? -3.877 -4.317 -2.907 1.00 96.69 80 ALA A CA 1
ATOM 583 C C . ALA A 1 80 ? -3.040 -5.210 -1.975 1.00 96.69 80 ALA A C 1
ATOM 585 O O . ALA A 1 80 ? -2.897 -6.403 -2.231 1.00 96.69 80 ALA A O 1
ATOM 586 N N . VAL A 1 81 ? -2.562 -4.668 -0.849 1.00 96.31 81 VAL A N 1
ATOM 587 C CA . VAL A 1 81 ? -1.800 -5.424 0.162 1.00 96.31 81 VAL A CA 1
ATOM 588 C C . VAL A 1 81 ? -2.637 -6.550 0.774 1.00 96.31 81 VAL A C 1
ATOM 590 O O . VAL A 1 81 ? -2.174 -7.692 0.839 1.00 96.31 81 VAL A O 1
ATOM 593 N N . LYS A 1 82 ? -3.878 -6.247 1.179 1.00 94.81 82 LYS A N 1
ATOM 594 C CA . LYS A 1 82 ? -4.826 -7.243 1.706 1.00 94.81 82 LYS A CA 1
ATOM 595 C C . LYS A 1 82 ? -5.094 -8.359 0.696 1.00 94.81 82 LYS A C 1
ATOM 597 O O . LYS A 1 82 ? -5.014 -9.534 1.028 1.00 94.81 82 LYS A O 1
ATOM 602 N N . SER A 1 83 ? -5.334 -7.992 -0.559 1.00 94.38 83 SER A N 1
ATOM 603 C CA . SER A 1 83 ? -5.651 -8.957 -1.619 1.00 94.38 83 SER A CA 1
ATOM 604 C C . SER A 1 83 ? -4.457 -9.830 -2.017 1.00 94.38 83 SER A C 1
ATOM 606 O O . SER A 1 83 ? -4.649 -10.978 -2.405 1.00 94.38 83 SER A O 1
ATOM 608 N N . ALA A 1 84 ? -3.233 -9.299 -1.944 1.00 94.12 84 ALA A N 1
ATOM 609 C CA . ALA A 1 84 ? -2.039 -10.010 -2.387 1.00 94.12 84 ALA A CA 1
ATOM 610 C C . ALA A 1 84 ? -1.535 -11.035 -1.357 1.00 94.12 84 ALA A C 1
ATOM 612 O O . ALA A 1 84 ? -1.235 -12.171 -1.724 1.00 94.12 84 ALA A O 1
ATOM 613 N N . PHE A 1 85 ? -1.398 -10.647 -0.083 1.00 93.50 85 PHE A N 1
ATOM 614 C CA . PHE A 1 85 ? -0.778 -11.529 0.920 1.00 93.50 85 PHE A CA 1
ATOM 615 C C . PHE A 1 85 ? -1.170 -11.272 2.382 1.00 93.50 85 PHE A C 1
ATOM 617 O O . PHE A 1 85 ? -0.715 -12.015 3.253 1.00 93.50 85 PHE A O 1
ATOM 624 N N . CYS A 1 86 ? -1.962 -10.238 2.682 1.00 90.56 86 CYS A N 1
ATOM 625 C CA . CYS A 1 86 ? -2.300 -9.887 4.060 1.00 90.56 86 CYS A CA 1
ATOM 626 C C . CYS A 1 86 ? -3.734 -10.290 4.427 1.00 90.56 86 CYS A C 1
ATOM 628 O O . CYS A 1 86 ? -4.683 -9.613 4.032 1.00 90.56 86 CYS A O 1
ATOM 630 N N . ALA A 1 87 ? -3.863 -11.375 5.195 1.00 79.31 87 ALA A N 1
ATOM 631 C CA . ALA A 1 87 ? -5.124 -11.896 5.726 1.00 79.31 87 ALA A CA 1
ATOM 632 C C . ALA A 1 87 ? -5.327 -11.525 7.200 1.00 79.31 87 ALA A C 1
ATOM 634 O O . ALA A 1 87 ? -4.315 -11.500 7.945 1.00 79.31 87 ALA A O 1
#

InterPro domains:
  IPR007969 Domain of unknown function DUF732 [PF05305] (28-86)

Nearest PDB structures (foldseek):
  4knv-assembly2_B  TM=5.300E-01  e=2.529E+00  Homo sapiens
  3bfj-assembly1_A  TM=3.284E-01  e=4.469E+00  Klebsiella pneumoniae

Organism: NCBI:txid67296

Secondary structure (DSSP, 8-state):
--------HHHHHHHHHHHHHH-GGGSSSHHHHHHHHHHHHHHHHTT--HHHHHHHHHHHH-SGGG-PPPHHHHHHHHHHHHHHT--

Sequence (87 aa):
MSTIPSPDAGQTKTLTDALSTIKPELAEDEQRAVNRARNVCKDVQDGKDEATVTTNAVERFSGGSAGELTEAQGAEIVKAVKSAFCA

Solvent-accessible surface area (backbone atoms only — not comparable to full-atom values): 4756 Å² total; per-residue (Å²): 132,89,75,64,69,74,66,54,76,70,30,43,49,52,34,36,56,49,35,31,72,77,40,53,55,50,33,76,46,58,71,60,38,50,55,48,40,30,53,47,39,40,38,54,73,72,66,52,54,69,71,59,42,18,53,52,35,21,66,64,60,30,47,81,86,43,33,82,59,49,68,71,56,8,44,52,50,52,50,38,37,41,72,38,68,37,128

Radius of gyration: 11.54 Å; Cα contacts (8 Å, |Δi|>4): 100; chains: 1; bounding box: 21×28×30 Å

Mean predicted aligned error: 3.16 Å

Foldseek 3Di:
DPDQDFFDPQLLVLLLVLLCVLPVVLNPDSVLNRVLLSVLLVCVVVVHDLQVSLVSQQVSSDDDPNHGDDSVSSNSSSVSSCVRIRD